Protein AF-A0A2E7CPI8-F1 (afdb_monomer_lite)

Foldseek 3Di:
DDDPVVVLVVLLVPQQFDDQPDADAPPPDADQCPGPPHSPPPPHSLVSCVPPPCSLSNLLSVLVVCVVVLSLVSSLVSLVVVLVVDDDLSNLLSQLSNLQSVLSSCVVVVVLVSSVVSNVSSVVSPVVDDDPPDPVVVVVVVVVVSVVSVVVVVVVVVVVVD

pLDDT: mean 80.01, std 16.61, range [34.94, 97.88]

Secondary structure (DSSP, 8-state):
---HHHHHHHHHTS--SPPPSS---TTTS--TTTSTT-TTSSS-GGGTTTT-TTHHHHHHHHHHHHHHTT-HHHHHHHHHHHHHH--HHHHHHHHHHHHHHHHHHHHHTT-HHHHHHHHHHHHHHHTT---TT--HHHHHHHHHHHHHHHHHHHHHHHTT--

Structure (mmCIF, N/CA/C/O backbone):
data_AF-A0A2E7CPI8-F1
#
_entry.id   AF-A0A2E7CPI8-F1
#
loop_
_atom_site.group_PDB
_atom_site.id
_atom_site.type_symbol
_atom_site.label_atom_id
_atom_site.label_alt_id
_atom_site.label_comp_id
_atom_site.label_asym_id
_atom_site.label_entity_id
_atom_site.label_seq_id
_atom_site.pdbx_PDB_ins_code
_atom_site.Cartn_x
_atom_site.Cartn_y
_atom_s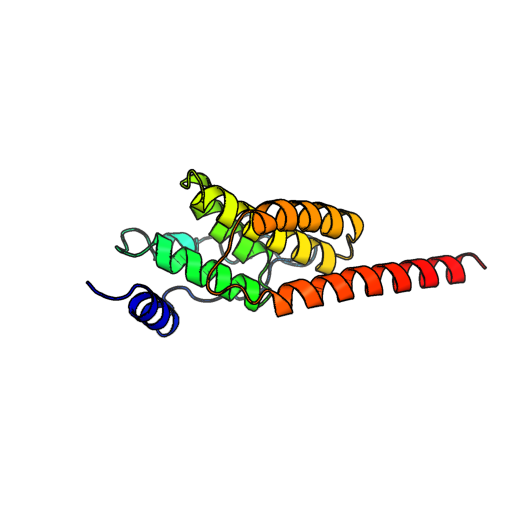ite.Cartn_z
_atom_site.occupancy
_atom_site.B_iso_or_equiv
_atom_site.auth_seq_id
_atom_site.auth_comp_id
_atom_site.auth_asym_id
_atom_site.auth_atom_id
_atom_site.pdbx_PDB_model_num
ATOM 1 N N . MET A 1 1 ? -27.173 -4.540 18.610 1.00 34.94 1 MET A N 1
ATOM 2 C CA . MET A 1 1 ? -25.753 -4.490 18.209 1.00 34.94 1 MET A CA 1
ATOM 3 C C . MET A 1 1 ? -25.670 -5.165 16.851 1.00 34.94 1 MET A C 1
ATOM 5 O O . MET A 1 1 ? -26.160 -6.276 16.743 1.00 34.94 1 MET A O 1
ATOM 9 N N . LEU A 1 2 ? -25.227 -4.465 15.804 1.00 35.59 2 LEU A N 1
ATOM 10 C CA . LEU A 1 2 ? -25.059 -5.048 14.467 1.00 35.59 2 LEU A CA 1
ATOM 11 C C . LEU A 1 2 ? -23.626 -5.566 14.363 1.00 35.59 2 LEU A C 1
ATOM 13 O O . LEU A 1 2 ? -22.687 -4.782 14.502 1.00 35.59 2 LEU A O 1
ATOM 17 N N . ASP A 1 3 ? -23.476 -6.867 14.145 1.00 42.16 3 ASP A N 1
ATOM 18 C CA . ASP A 1 3 ? -22.182 -7.541 14.090 1.00 42.16 3 ASP A CA 1
ATOM 19 C C . ASP A 1 3 ? -21.289 -6.929 12.995 1.00 42.16 3 ASP A C 1
ATOM 21 O O . ASP A 1 3 ? -21.696 -6.751 11.840 1.00 42.16 3 ASP A O 1
ATOM 25 N N . SER A 1 4 ? -20.056 -6.579 13.366 1.00 53.97 4 SER A N 1
ATOM 26 C CA . SER A 1 4 ? -19.072 -5.894 12.512 1.00 53.97 4 SER A CA 1
ATOM 27 C C . SER A 1 4 ? -18.745 -6.663 11.224 1.00 53.97 4 SER A C 1
ATOM 29 O O . SER A 1 4 ? -18.474 -6.047 10.189 1.00 53.97 4 SER A O 1
ATOM 31 N N . HIS A 1 5 ? -18.841 -7.995 11.261 1.00 51.94 5 HIS A N 1
ATOM 32 C CA . HIS A 1 5 ? -18.625 -8.882 10.117 1.00 51.94 5 HIS A CA 1
ATOM 33 C C . HIS A 1 5 ? -19.676 -8.684 9.010 1.00 51.94 5 HIS A C 1
ATOM 35 O O . HIS A 1 5 ? -19.317 -8.508 7.846 1.00 51.94 5 HIS A O 1
ATOM 41 N N . THR A 1 6 ? -20.959 -8.566 9.365 1.00 57.88 6 THR A N 1
ATOM 42 C CA . THR A 1 6 ? -22.064 -8.386 8.404 1.00 57.88 6 THR A CA 1
ATOM 43 C C . THR A 1 6 ? -21.979 -7.048 7.662 1.00 57.88 6 THR A C 1
ATOM 45 O O . THR A 1 6 ? -22.319 -6.953 6.480 1.00 57.88 6 THR A O 1
ATOM 48 N N . SER A 1 7 ? -21.487 -5.998 8.330 1.00 62.06 7 SER A N 1
ATOM 49 C CA . SER A 1 7 ? -21.317 -4.674 7.714 1.00 62.06 7 SER A CA 1
ATOM 50 C C . SER A 1 7 ? -20.128 -4.605 6.751 1.00 62.06 7 SER A C 1
ATOM 52 O O . SER A 1 7 ? -20.244 -3.983 5.696 1.00 62.06 7 SER A O 1
ATOM 54 N N . ILE A 1 8 ? -18.998 -5.249 7.069 1.00 62.03 8 ILE A N 1
ATOM 55 C CA . ILE A 1 8 ? -17.813 -5.262 6.194 1.00 62.03 8 ILE A CA 1
ATOM 56 C C . ILE A 1 8 ? -18.090 -6.026 4.894 1.00 62.03 8 ILE A C 1
ATOM 58 O O . ILE A 1 8 ? -17.806 -5.511 3.810 1.00 62.03 8 ILE A O 1
ATOM 62 N N . ASP A 1 9 ? -18.704 -7.207 4.977 1.00 67.31 9 ASP A N 1
ATOM 63 C CA . ASP A 1 9 ? -19.021 -8.009 3.790 1.00 67.31 9 ASP A CA 1
ATOM 64 C C . ASP A 1 9 ? -20.024 -7.316 2.865 1.00 67.31 9 ASP A C 1
ATOM 66 O O . ASP A 1 9 ? -19.922 -7.405 1.637 1.00 67.31 9 ASP A O 1
ATOM 70 N N . LYS A 1 10 ? -20.973 -6.570 3.442 1.00 68.12 10 LYS A N 1
ATOM 71 C CA . LYS A 1 10 ? -21.920 -5.758 2.675 1.00 68.12 10 LYS A CA 1
ATOM 72 C C . LYS A 1 10 ? -21.225 -4.620 1.925 1.00 68.12 10 LYS A C 1
ATOM 74 O O . LYS A 1 10 ? -21.592 -4.341 0.786 1.0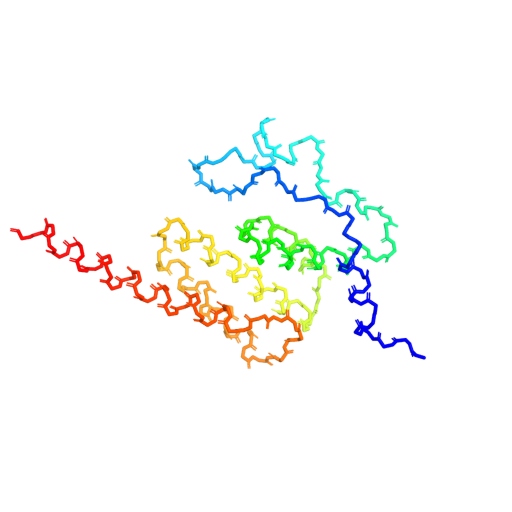0 68.12 10 LYS A O 1
ATOM 79 N N . LEU A 1 11 ? -20.225 -3.976 2.532 1.00 69.50 11 LEU A N 1
ATOM 80 C CA . LEU A 1 11 ? -1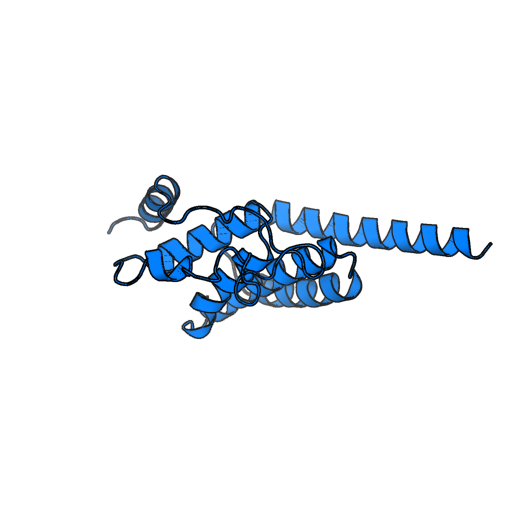9.445 -2.923 1.875 1.00 69.50 11 LEU A CA 1
ATOM 81 C C . LEU A 1 11 ? -18.578 -3.478 0.741 1.00 69.50 11 LEU A C 1
ATOM 83 O O . LEU A 1 11 ? -18.514 -2.851 -0.311 1.00 69.50 11 LEU A O 1
ATOM 87 N N . ARG A 1 12 ? -17.977 -4.659 0.925 1.00 70.19 12 ARG A N 1
ATOM 88 C CA . ARG A 1 12 ? -17.161 -5.330 -0.101 1.00 70.19 12 ARG A CA 1
ATOM 89 C C . ARG A 1 12 ? -17.964 -5.689 -1.355 1.00 70.19 12 ARG A C 1
ATOM 91 O O . ARG A 1 12 ? -17.495 -5.510 -2.468 1.00 70.19 12 ARG A O 1
ATOM 98 N N . LYS A 1 13 ? -19.207 -6.155 -1.193 1.00 73.38 13 LYS A N 1
ATOM 99 C CA . LYS A 1 13 ? -20.102 -6.489 -2.321 1.00 73.38 13 LYS A CA 1
ATOM 100 C C . LYS A 1 13 ? -20.608 -5.268 -3.103 1.00 73.38 13 LYS A C 1
ATOM 102 O O . LYS A 1 13 ? -21.239 -5.445 -4.139 1.00 73.38 13 LYS A O 1
ATOM 107 N N . ASN A 1 14 ? -20.365 -4.052 -2.614 1.00 72.69 14 ASN A N 1
ATOM 108 C CA . ASN A 1 14 ? -20.770 -2.809 -3.265 1.00 72.69 14 ASN A CA 1
ATOM 109 C C . ASN A 1 14 ? -19.585 -1.822 -3.311 1.00 72.69 14 ASN A C 1
ATOM 111 O O . ASN A 1 14 ? -19.533 -0.883 -2.494 1.00 72.69 14 ASN A O 1
ATOM 115 N N . PRO A 1 15 ? -18.609 -2.067 -4.210 1.00 72.00 15 PRO A N 1
ATOM 116 C CA . PRO A 1 15 ? -17.424 -1.233 -4.330 1.00 72.00 15 PRO A CA 1
ATOM 117 C C . PRO A 1 15 ? -17.803 0.144 -4.880 1.00 72.00 15 PRO A C 1
ATOM 119 O O . PRO A 1 15 ? -18.523 0.269 -5.866 1.00 72.00 15 PRO A O 1
ATOM 122 N N . VAL A 1 16 ? -17.308 1.192 -4.222 1.00 75.88 16 VAL A N 1
ATOM 123 C CA . VAL A 1 16 ? -17.576 2.593 -4.606 1.00 75.88 16 VAL A CA 1
ATOM 124 C C . VAL A 1 16 ? -16.418 3.193 -5.404 1.00 75.88 16 VAL A C 1
ATOM 126 O O . VAL A 1 16 ? -16.603 4.169 -6.124 1.00 75.88 16 VAL A O 1
ATOM 129 N N . LEU A 1 17 ? -15.221 2.617 -5.284 1.00 87.38 17 LEU A N 1
ATOM 130 C CA . LEU A 1 17 ? -14.024 3.100 -5.959 1.00 87.38 17 LEU A CA 1
ATOM 131 C C . LEU A 1 17 ? -13.683 2.193 -7.147 1.00 87.38 17 LEU A C 1
ATOM 133 O O . LEU A 1 17 ? -13.637 0.974 -6.971 1.00 87.38 17 LEU A O 1
ATOM 137 N N . PRO A 1 18 ? -13.452 2.756 -8.347 1.00 90.56 18 PRO A N 1
ATOM 138 C CA . PRO A 1 18 ? -12.984 1.980 -9.486 1.00 90.56 18 PRO A CA 1
ATOM 139 C C . PRO A 1 18 ? -11.510 1.615 -9.309 1.00 90.56 18 PRO A C 1
ATOM 141 O O . PRO A 1 18 ? -10.745 2.384 -8.729 1.00 90.56 18 PRO A O 1
ATOM 144 N N . PHE A 1 19 ? -11.095 0.485 -9.881 1.00 90.75 19 PHE A N 1
ATOM 145 C CA . PHE A 1 19 ? -9.674 0.178 -10.007 1.00 90.75 19 PHE A CA 1
ATOM 146 C C . PHE A 1 19 ? -8.975 1.172 -10.950 1.00 90.75 19 PHE A C 1
ATOM 148 O O . PHE A 1 19 ? -9.579 1.612 -11.936 1.00 90.75 19 PHE A O 1
ATOM 155 N N . PRO A 1 20 ? -7.694 1.497 -10.706 1.00 93.00 20 PRO A N 1
ATOM 156 C CA . PRO A 1 20 ? -6.889 2.251 -11.653 1.00 93.00 20 PRO A CA 1
ATOM 157 C C . PRO A 1 20 ? -6.753 1.489 -12.983 1.00 93.00 20 PRO A C 1
ATOM 159 O O . PRO A 1 20 ? -6.673 0.259 -12.982 1.00 93.00 20 PRO A O 1
ATOM 162 N N . PRO A 1 21 ? -6.646 2.190 -14.126 1.00 93.50 21 PRO A N 1
ATOM 163 C CA . PRO A 1 21 ? -6.532 1.560 -15.445 1.00 93.50 21 PRO A CA 1
ATOM 164 C C . PRO A 1 21 ? -5.213 0.799 -15.647 1.00 93.50 21 PRO A C 1
ATOM 166 O O . PRO A 1 21 ? -5.101 -0.016 -16.558 1.00 93.50 21 PRO A O 1
ATOM 169 N N . TYR A 1 22 ? -4.201 1.071 -14.822 1.00 94.38 22 TYR A N 1
ATOM 170 C CA . TYR A 1 22 ? -2.930 0.359 -14.811 1.00 94.38 22 TYR A CA 1
ATOM 171 C C . TYR A 1 22 ? -2.314 0.399 -13.411 1.00 94.38 22 TYR A C 1
ATOM 173 O O . TYR A 1 22 ? -2.570 1.322 -12.639 1.00 94.38 22 TYR A O 1
ATOM 181 N N . ARG A 1 23 ? -1.465 -0.589 -13.121 1.00 94.88 23 ARG A N 1
ATOM 182 C CA . ARG A 1 23 ? -0.624 -0.639 -11.919 1.00 94.88 23 ARG A CA 1
ATOM 183 C C . ARG A 1 23 ? 0.588 0.254 -12.107 1.00 94.88 23 ARG A C 1
ATOM 185 O O . ARG A 1 23 ? 1.277 0.124 -13.118 1.00 94.88 23 ARG A O 1
ATOM 192 N N . TYR A 1 24 ? 0.884 1.125 -11.155 1.00 97.31 24 TYR A N 1
ATOM 193 C CA . TYR A 1 24 ? 2.103 1.911 -11.210 1.00 97.31 24 TYR A CA 1
ATOM 194 C C . TYR A 1 24 ? 3.320 1.080 -10.804 1.00 97.31 24 TYR A C 1
ATOM 196 O O . TYR A 1 24 ? 3.445 0.620 -9.668 1.00 97.31 24 TYR A O 1
ATOM 204 N N . ILE A 1 25 ? 4.257 0.959 -11.742 1.00 96.06 25 ILE A N 1
ATOM 205 C CA . ILE A 1 25 ? 5.590 0.414 -11.502 1.00 96.06 25 ILE A CA 1
ATOM 206 C C . ILE A 1 25 ? 6.605 1.525 -11.812 1.00 96.06 25 ILE A C 1
ATOM 208 O O . ILE A 1 25 ? 6.645 2.017 -12.949 1.00 96.06 25 ILE A O 1
ATOM 212 N N . PRO A 1 26 ? 7.428 1.948 -10.833 1.00 95.38 26 PRO A N 1
ATOM 213 C CA . PRO A 1 26 ? 8.439 2.973 -11.056 1.00 95.38 26 PRO A CA 1
ATOM 214 C C . PRO A 1 26 ? 9.352 2.635 -12.240 1.00 95.38 26 PRO A C 1
ATOM 216 O O . PRO A 1 26 ? 9.882 1.530 -12.331 1.00 95.38 26 PRO A O 1
ATOM 219 N N . GLY A 1 27 ? 9.525 3.598 -13.147 1.00 94.56 27 GLY A N 1
ATOM 220 C CA . GLY A 1 27 ? 10.335 3.440 -14.359 1.00 94.56 27 GLY A CA 1
ATOM 221 C C . GLY A 1 27 ? 9.643 2.723 -15.525 1.00 94.56 27 GLY A C 1
ATOM 222 O O . GLY A 1 27 ? 10.198 2.719 -16.617 1.00 94.56 27 GLY A O 1
ATOM 223 N N . GLN A 1 28 ? 8.441 2.164 -15.337 1.00 93.94 28 GLN A N 1
ATOM 224 C CA . GLN A 1 28 ? 7.716 1.431 -16.390 1.00 93.94 28 GLN A CA 1
ATOM 225 C C . GLN A 1 28 ? 6.355 2.044 -16.739 1.00 93.94 28 GLN A C 1
ATOM 227 O O . GLN A 1 28 ? 5.863 1.866 -17.851 1.00 93.94 28 GLN A O 1
ATOM 232 N N . SER A 1 29 ? 5.728 2.769 -15.810 1.00 93.50 29 SER A N 1
ATOM 233 C CA . SER A 1 29 ? 4.391 3.341 -16.005 1.00 93.50 29 SER A CA 1
ATOM 234 C C . SER A 1 29 ? 4.374 4.846 -15.721 1.00 93.50 29 SER A C 1
ATOM 236 O O . SER A 1 29 ? 5.175 5.324 -14.911 1.00 93.50 29 SER A O 1
ATOM 238 N N . PRO A 1 30 ? 3.457 5.622 -16.332 1.00 96.19 30 PRO A N 1
ATOM 239 C CA . PRO A 1 30 ? 3.307 7.035 -16.009 1.00 96.19 30 PRO A CA 1
ATOM 240 C C . PRO A 1 30 ? 2.994 7.224 -14.524 1.00 96.19 30 PRO A C 1
ATOM 242 O O . PRO A 1 30 ? 2.088 6.584 -13.984 1.00 96.19 30 PRO A O 1
ATOM 245 N N . HIS A 1 31 ? 3.729 8.122 -13.868 1.00 96.94 31 HIS A N 1
ATOM 246 C CA . HIS A 1 31 ? 3.529 8.385 -12.447 1.00 96.94 31 HIS A CA 1
ATOM 247 C C . HIS A 1 31 ? 2.092 8.877 -12.182 1.00 96.94 31 HIS A C 1
ATOM 249 O O . HIS A 1 31 ? 1.694 9.874 -12.788 1.00 96.94 31 HIS A O 1
ATOM 255 N N . PRO A 1 32 ? 1.341 8.278 -11.236 1.00 94.88 32 PRO A N 1
ATOM 256 C CA . PRO A 1 32 ? -0.088 8.549 -11.055 1.00 94.88 32 PRO A CA 1
ATOM 257 C C . PRO A 1 32 ? -0.449 10.011 -10.797 1.00 94.88 32 PRO A C 1
ATOM 259 O O . PRO A 1 32 ? -1.425 10.483 -11.364 1.00 94.88 32 PRO A O 1
ATOM 262 N N . PHE A 1 33 ? 0.347 10.737 -10.002 1.00 93.06 33 PHE A N 1
ATOM 263 C CA . PHE A 1 33 ? 0.145 12.176 -9.763 1.00 93.06 33 PHE A CA 1
ATOM 264 C C . PHE A 1 33 ? 0.990 13.096 -10.656 1.00 93.06 33 PHE A C 1
ATOM 266 O O . PHE A 1 33 ? 0.520 14.137 -11.107 1.00 93.06 33 PHE A O 1
ATOM 273 N N . ARG A 1 34 ? 2.264 12.745 -10.876 1.00 92.25 34 ARG A N 1
ATOM 274 C CA . ARG A 1 34 ? 3.264 13.662 -11.453 1.00 92.25 34 ARG A CA 1
ATOM 275 C C . ARG A 1 34 ? 3.307 13.651 -12.979 1.00 92.25 34 ARG A C 1
ATOM 277 O O . ARG A 1 34 ? 3.905 14.541 -13.569 1.00 92.25 34 ARG A O 1
ATOM 284 N N . SER A 1 35 ? 2.720 12.642 -13.618 1.00 94.44 35 SER A N 1
ATOM 285 C CA . SER A 1 35 ? 2.647 12.577 -15.075 1.00 94.44 35 SER A CA 1
ATOM 286 C C . SER A 1 35 ? 1.303 13.113 -15.562 1.00 94.44 35 SER A C 1
ATOM 288 O O . SER A 1 35 ? 0.286 12.699 -15.013 1.00 94.44 35 SER A O 1
ATOM 290 N N . PRO A 1 36 ? 1.258 13.900 -16.653 1.00 94.25 36 PRO A N 1
ATOM 291 C CA . PRO A 1 36 ? 0.004 14.256 -17.319 1.00 94.25 36 PRO A CA 1
ATOM 292 C C . PRO A 1 36 ? -0.834 13.053 -17.778 1.00 94.25 36 PRO A C 1
ATOM 294 O O . PRO A 1 36 ? -2.046 13.158 -17.919 1.00 94.25 36 PRO A O 1
ATOM 297 N N . LYS A 1 37 ? -0.194 11.894 -17.993 1.00 93.56 37 LYS A N 1
ATOM 298 C CA . LYS A 1 37 ? -0.852 10.617 -18.328 1.00 93.56 37 LYS A CA 1
ATOM 299 C C . LYS A 1 37 ? -1.190 9.774 -17.087 1.00 93.56 37 LYS A C 1
ATOM 301 O O . LYS A 1 37 ? -1.563 8.612 -17.217 1.00 93.56 37 LYS A O 1
ATOM 306 N N . GLY A 1 38 ? -0.989 10.330 -15.893 1.00 94.81 38 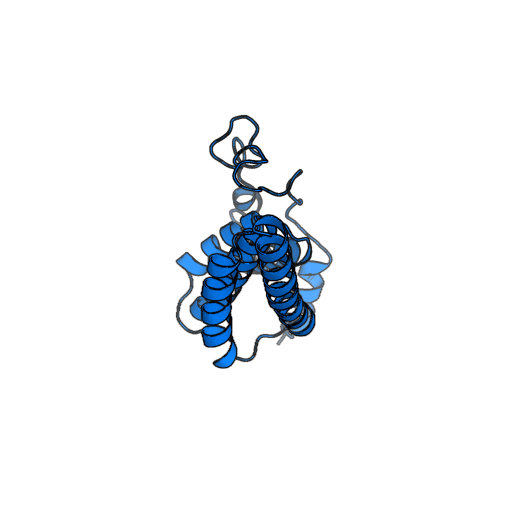GLY A N 1
ATOM 307 C CA . GLY A 1 38 ? -1.187 9.672 -14.610 1.00 94.81 38 GLY A CA 1
ATOM 308 C C . GLY A 1 38 ? -2.663 9.465 -14.282 1.00 94.81 38 GLY A C 1
ATOM 309 O O . GLY A 1 38 ? -3.463 10.391 -14.402 1.00 94.81 38 GLY A O 1
ATOM 310 N N . HIS A 1 39 ? -3.027 8.277 -13.795 1.00 92.56 39 HIS A N 1
ATOM 311 C CA . HIS A 1 39 ? -4.420 7.948 -13.463 1.00 92.56 39 HIS A CA 1
ATOM 312 C C . HIS A 1 39 ? -5.003 8.698 -12.243 1.00 92.56 39 HIS A C 1
ATOM 314 O O . HIS A 1 39 ? -6.172 8.514 -11.928 1.00 92.56 39 HIS A O 1
ATOM 320 N N . ASN A 1 40 ? -4.217 9.536 -11.557 1.00 90.44 40 ASN A N 1
ATOM 321 C CA . ASN A 1 40 ? -4.672 10.453 -10.504 1.00 90.44 40 ASN A CA 1
ATOM 322 C C . ASN A 1 40 ? -4.193 11.901 -10.756 1.00 90.44 40 ASN A C 1
ATOM 324 O O . ASN A 1 40 ? -4.128 12.702 -9.824 1.00 90.44 40 ASN A O 1
ATOM 328 N N . HIS A 1 41 ? -3.811 12.246 -11.991 1.00 86.31 41 HIS A N 1
ATOM 329 C CA . HIS A 1 41 ? -3.249 13.563 -12.297 1.00 86.31 41 HIS A CA 1
ATOM 330 C C . HIS A 1 41 ? -4.293 14.682 -12.189 1.00 86.31 41 HIS A C 1
ATOM 332 O O . HIS A 1 41 ? -4.009 15.742 -11.641 1.00 86.31 41 HIS A O 1
ATOM 338 N N . THR A 1 42 ? -5.503 14.432 -12.695 1.00 80.81 42 THR A N 1
ATOM 339 C CA . THR A 1 42 ? -6.589 15.424 -12.779 1.00 80.81 42 THR A CA 1
ATOM 340 C C . THR A 1 42 ? -7.693 15.217 -11.749 1.00 80.81 42 THR A C 1
ATOM 342 O O . THR A 1 42 ? -8.348 16.176 -11.357 1.00 80.81 42 THR A O 1
ATOM 345 N N . LYS A 1 43 ? -7.914 13.976 -11.311 1.00 80.50 43 LYS A N 1
ATOM 346 C CA . LYS A 1 43 ? -8.920 13.613 -10.311 1.00 80.50 43 LYS A CA 1
ATOM 347 C C . LYS A 1 43 ? -8.345 12.535 -9.414 1.00 80.50 43 LYS A C 1
ATOM 349 O O . LYS A 1 43 ? -7.944 11.486 -9.919 1.00 80.50 43 LYS A O 1
ATOM 354 N N . LYS A 1 44 ? -8.305 12.766 -8.102 1.00 84.88 44 LYS A N 1
ATOM 355 C CA . LYS A 1 44 ? -7.773 11.757 -7.184 1.00 84.88 44 LYS A CA 1
ATOM 356 C C . LYS A 1 44 ? -8.872 10.777 -6.820 1.00 84.88 44 LYS A C 1
ATOM 358 O O . LYS A 1 44 ? -9.965 11.153 -6.412 1.00 84.88 44 LYS A O 1
ATOM 363 N N . THR A 1 45 ? -8.550 9.494 -6.871 1.00 84.06 45 THR A N 1
ATOM 364 C CA . THR A 1 45 ? -9.465 8.416 -6.466 1.00 84.06 45 THR A CA 1
ATOM 365 C C . THR A 1 45 ? -9.996 8.621 -5.038 1.00 84.06 45 THR A C 1
ATOM 367 O O . THR A 1 45 ? -11.164 8.366 -4.761 1.00 84.06 45 THR A O 1
ATOM 370 N N . LEU A 1 46 ? -9.170 9.167 -4.138 1.00 83.88 46 LEU A N 1
ATOM 371 C CA . LEU A 1 46 ? -9.540 9.442 -2.744 1.00 83.88 46 LEU A CA 1
ATOM 372 C C . LEU A 1 46 ? -10.578 10.571 -2.572 1.00 83.88 46 LEU A C 1
ATOM 374 O O . LEU A 1 46 ? -11.215 10.635 -1.515 1.00 83.88 46 LEU A O 1
ATOM 378 N N . GLU A 1 47 ? -10.745 11.440 -3.576 1.00 87.56 47 GLU A N 1
ATOM 379 C CA . GLU A 1 47 ? -11.727 12.538 -3.577 1.00 87.56 47 GLU A CA 1
ATOM 380 C C . GLU A 1 47 ? -13.153 12.008 -3.821 1.00 87.56 47 GLU A C 1
ATOM 382 O O . GLU A 1 47 ? -14.122 12.589 -3.348 1.00 87.56 47 GLU A O 1
ATOM 387 N N . ILE A 1 48 ? -13.307 10.841 -4.468 1.00 86.81 48 ILE A N 1
ATOM 388 C CA . ILE A 1 48 ? -14.621 10.225 -4.761 1.00 86.81 48 ILE A CA 1
ATOM 389 C C . ILE A 1 48 ? -15.423 9.934 -3.481 1.00 86.81 48 ILE A C 1
ATOM 391 O O . ILE A 1 48 ? -16.651 9.944 -3.499 1.00 86.81 48 ILE A O 1
ATOM 395 N N . LEU A 1 49 ? -14.737 9.670 -2.366 1.00 87.56 49 LEU A N 1
ATOM 396 C CA . LEU A 1 49 ? -15.366 9.377 -1.077 1.00 87.56 49 LEU A CA 1
ATOM 397 C C . LEU A 1 49 ? -15.406 10.579 -0.126 1.00 87.56 49 LEU A C 1
ATOM 399 O O . LEU A 1 49 ? -15.695 10.395 1.058 1.00 87.56 49 LEU A O 1
ATOM 403 N N . GLU A 1 50 ? -15.078 11.793 -0.569 1.00 88.25 50 GLU A N 1
ATOM 404 C CA . GLU A 1 50 ? -15.206 12.981 0.282 1.00 88.25 50 GLU A CA 1
ATOM 405 C C . GLU A 1 50 ? -16.639 13.150 0.804 1.00 88.25 50 GLU A C 1
ATOM 407 O O . GLU A 1 50 ? -17.616 12.930 0.096 1.00 88.25 50 GLU A O 1
ATOM 412 N N . GLY A 1 51 ? -16.764 13.450 2.101 1.00 87.00 51 GLY A N 1
ATOM 413 C CA . GLY A 1 51 ? -18.058 13.541 2.789 1.00 87.00 51 GLY A CA 1
ATOM 414 C C . GLY A 1 51 ? -18.790 12.208 3.020 1.00 87.00 51 GLY A C 1
ATOM 415 O O . GLY A 1 51 ? -19.813 12.199 3.701 1.00 87.00 51 GLY A O 1
ATOM 416 N N . HIS A 1 52 ? -18.289 11.071 2.520 1.00 88.44 52 HIS A N 1
ATOM 417 C CA . HIS A 1 52 ? -18.972 9.785 2.678 1.00 88.44 52 HIS A CA 1
ATOM 418 C C . HIS A 1 52 ? -18.908 9.280 4.144 1.00 88.44 52 HIS A C 1
ATOM 420 O O . HIS A 1 52 ? -17.809 9.120 4.682 1.00 88.44 52 HIS A O 1
ATOM 426 N N . PRO A 1 53 ? -20.034 8.911 4.795 1.00 86.88 53 PRO A N 1
ATOM 427 C CA . PRO A 1 53 ? -20.059 8.529 6.217 1.00 86.88 53 PRO A CA 1
ATOM 428 C C . PRO A 1 53 ? -19.155 7.342 6.598 1.00 86.88 53 PRO A C 1
ATOM 430 O O . PRO A 1 53 ? -18.587 7.312 7.683 1.00 86.88 53 PRO A O 1
ATOM 433 N N . GLN A 1 54 ? -18.977 6.366 5.699 1.00 89.25 54 GLN A N 1
ATOM 434 C CA . GLN A 1 54 ? -18.064 5.220 5.880 1.00 89.25 54 GLN A CA 1
ATOM 435 C C . GLN A 1 54 ? -16.747 5.342 5.088 1.00 89.25 54 GLN A C 1
ATOM 437 O O . GLN A 1 54 ? -16.178 4.328 4.679 1.00 89.25 54 GLN A O 1
ATOM 442 N N . ARG A 1 55 ? -16.270 6.567 4.825 1.00 90.50 55 ARG A N 1
ATOM 443 C CA . ARG A 1 55 ? -15.083 6.832 3.990 1.00 90.50 55 ARG A CA 1
ATOM 444 C C . ARG A 1 55 ? -13.873 5.981 4.381 1.00 90.50 55 ARG A C 1
ATOM 446 O O . ARG A 1 55 ? -13.339 5.275 3.534 1.00 90.50 55 ARG A O 1
ATOM 453 N N . ASP A 1 56 ? -13.481 5.990 5.651 1.00 91.38 56 ASP A N 1
ATOM 454 C CA . ASP A 1 56 ? -12.276 5.282 6.103 1.00 91.38 56 ASP A CA 1
ATOM 455 C C . ASP A 1 56 ? -12.400 3.756 5.990 1.00 91.38 56 ASP A C 1
ATOM 457 O O . ASP A 1 56 ? -11.445 3.085 5.605 1.00 91.38 56 ASP A O 1
ATOM 461 N N . GLN A 1 57 ? -13.580 3.198 6.280 1.00 90.06 57 GLN A N 1
ATOM 462 C CA . GLN A 1 57 ? -13.829 1.760 6.149 1.00 90.06 57 GLN A CA 1
ATOM 463 C C . GLN A 1 57 ? -13.801 1.324 4.680 1.00 90.06 57 GLN A C 1
ATOM 465 O O . GLN A 1 57 ? -13.231 0.285 4.355 1.00 90.06 57 GLN A O 1
ATOM 470 N N . ARG A 1 58 ? -14.366 2.139 3.779 1.00 91.31 58 ARG A N 1
ATOM 471 C CA . ARG A 1 58 ? -14.313 1.893 2.333 1.00 91.31 58 ARG A CA 1
ATOM 472 C C . ARG A 1 58 ? -12.896 2.013 1.779 1.00 91.31 58 ARG A C 1
ATOM 474 O O . ARG A 1 58 ? -12.507 1.172 0.982 1.00 91.31 58 ARG A O 1
ATOM 481 N N . LEU A 1 59 ? -12.119 3.001 2.224 1.00 92.94 59 LEU A N 1
ATOM 482 C CA . LEU A 1 59 ? -10.713 3.141 1.838 1.00 92.94 59 LEU A CA 1
ATOM 483 C C . LEU A 1 59 ? -9.863 1.968 2.327 1.00 92.94 59 LEU A C 1
ATOM 485 O O . LEU A 1 59 ? -9.002 1.501 1.591 1.00 92.94 59 LEU A O 1
ATOM 489 N N . PHE A 1 60 ? -10.121 1.465 3.536 1.00 91.69 60 PHE A N 1
ATOM 490 C CA . PHE A 1 60 ? -9.415 0.293 4.045 1.00 91.69 60 PHE A CA 1
ATOM 491 C C . PHE A 1 60 ? -9.695 -0.938 3.176 1.00 91.69 60 PHE A C 1
ATOM 493 O O . PHE A 1 60 ? -8.758 -1.593 2.731 1.00 91.69 60 PHE A O 1
ATOM 500 N N . LEU A 1 61 ? -10.971 -1.213 2.879 1.00 88.62 61 LEU A N 1
ATOM 501 C CA . LEU A 1 61 ? -11.355 -2.328 2.007 1.00 88.62 61 LEU A CA 1
ATOM 502 C C . LEU A 1 61 ? -10.772 -2.179 0.602 1.00 88.62 61 LEU A C 1
ATOM 504 O O . LEU A 1 61 ? -10.200 -3.131 0.086 1.00 88.62 61 LEU A O 1
ATOM 508 N N . TYR A 1 62 ? -10.834 -0.977 0.034 1.00 92.12 62 TYR A N 1
ATOM 509 C CA . TYR A 1 62 ? -10.256 -0.690 -1.273 1.00 92.12 62 TYR A CA 1
ATOM 510 C C . TYR A 1 62 ? -8.734 -0.902 -1.295 1.00 92.12 62 TYR A C 1
ATOM 512 O O . TYR A 1 62 ? -8.215 -1.534 -2.208 1.00 92.12 62 TYR A O 1
ATOM 520 N N . GLY A 1 63 ? -8.010 -0.463 -0.260 1.00 92.38 63 GLY A N 1
ATOM 521 C CA . GLY A 1 63 ? -6.574 -0.726 -0.124 1.00 92.38 63 GLY A CA 1
ATOM 522 C C . GLY A 1 63 ? -6.247 -2.222 -0.062 1.00 92.38 63 GLY A C 1
ATOM 523 O O . GLY A 1 63 ? -5.287 -2.666 -0.688 1.00 92.38 63 GLY A O 1
ATOM 524 N N . MET A 1 64 ? -7.069 -3.014 0.632 1.00 87.62 64 MET A N 1
ATOM 525 C CA . MET A 1 64 ? -6.927 -4.475 0.679 1.00 87.62 64 MET A CA 1
ATOM 526 C C . MET A 1 64 ? -7.243 -5.141 -0.669 1.00 87.62 64 MET A C 1
ATOM 528 O O . MET A 1 64 ? -6.534 -6.056 -1.082 1.00 87.62 64 MET A O 1
ATOM 532 N N . GLU A 1 65 ? -8.270 -4.677 -1.383 1.00 87.38 65 GLU A N 1
ATOM 533 C CA . GLU A 1 65 ? -8.610 -5.158 -2.728 1.00 87.38 65 GLU A CA 1
ATOM 534 C C . GLU A 1 65 ? -7.499 -4.849 -3.739 1.00 87.38 65 GLU A C 1
ATOM 536 O O . GLU A 1 65 ? -7.104 -5.729 -4.503 1.00 87.38 65 GLU A O 1
ATOM 541 N N . LEU A 1 66 ? -6.935 -3.637 -3.696 1.00 91.44 66 LEU A N 1
ATOM 542 C CA . LEU A 1 66 ? -5.772 -3.249 -4.498 1.00 91.44 66 LEU A CA 1
ATOM 543 C C . LEU A 1 66 ? -4.563 -4.139 -4.203 1.00 91.44 66 LEU A C 1
ATOM 545 O O . LEU A 1 66 ? -3.904 -4.608 -5.132 1.00 91.44 66 LEU A O 1
ATOM 549 N N . LEU A 1 67 ? -4.291 -4.401 -2.922 1.00 86.62 67 LEU A N 1
ATOM 550 C CA . LEU A 1 67 ? -3.181 -5.246 -2.489 1.00 86.62 67 LEU A CA 1
ATOM 551 C C . LEU A 1 67 ? -3.312 -6.666 -3.053 1.00 86.62 67 LEU A C 1
ATOM 553 O O . LEU A 1 67 ? -2.377 -7.157 -3.684 1.00 86.62 67 LEU A O 1
ATOM 557 N N . ASN A 1 68 ? -4.492 -7.275 -2.911 1.00 81.94 68 ASN A N 1
ATOM 558 C CA . ASN A 1 68 ? -4.795 -8.612 -3.432 1.00 81.94 68 ASN A CA 1
ATOM 559 C C . ASN A 1 68 ? -4.768 -8.676 -4.969 1.00 81.94 68 ASN A C 1
ATOM 561 O O . ASN A 1 68 ? -4.445 -9.709 -5.546 1.00 81.94 68 ASN A O 1
ATOM 565 N N . ALA A 1 69 ? -5.092 -7.574 -5.648 1.00 85.25 69 ALA A N 1
ATOM 566 C CA . ALA A 1 69 ? -5.024 -7.460 -7.105 1.00 85.25 69 ALA A CA 1
ATOM 567 C C . ALA A 1 69 ? -3.629 -7.058 -7.628 1.00 85.25 69 ALA A C 1
ATOM 569 O O . ALA A 1 69 ? -3.457 -6.816 -8.826 1.00 85.25 69 ALA A O 1
ATOM 570 N N . HIS A 1 70 ? -2.624 -6.988 -6.751 1.00 89.31 70 HIS A N 1
ATOM 571 C CA . HIS A 1 70 ? -1.242 -6.616 -7.058 1.00 89.31 70 HIS A CA 1
ATOM 572 C C . HIS A 1 70 ? -1.023 -5.153 -7.492 1.00 89.31 70 HIS A C 1
ATOM 574 O O . HIS A 1 70 ? -0.005 -4.833 -8.111 1.00 89.31 70 HIS A O 1
ATOM 580 N N . PHE A 1 71 ? -1.946 -4.245 -7.163 1.00 94.06 71 PHE A N 1
ATOM 581 C CA . PHE A 1 71 ? -1.789 -2.787 -7.285 1.00 94.06 71 PHE A CA 1
ATOM 582 C C . PHE A 1 71 ? -1.045 -2.249 -6.058 1.00 94.06 71 PHE A C 1
ATOM 584 O O . PHE A 1 71 ? -1.583 -1.513 -5.232 1.00 94.06 71 PHE A O 1
ATOM 591 N N . PHE A 1 72 ? 0.193 -2.712 -5.879 1.00 94.62 72 PHE A N 1
ATOM 592 C CA . PHE A 1 72 ? 0.932 -2.545 -4.628 1.00 94.62 72 PHE A CA 1
ATOM 593 C C . PHE A 1 72 ? 1.207 -1.086 -4.270 1.00 94.62 72 PHE A C 1
ATOM 595 O O . PHE A 1 72 ? 1.131 -0.713 -3.100 1.00 94.62 72 PHE A O 1
ATOM 602 N N . TRP A 1 73 ? 1.521 -0.253 -5.261 1.00 97.44 73 TRP A N 1
ATOM 603 C CA . TRP A 1 73 ? 1.761 1.161 -5.009 1.00 97.44 73 TRP A CA 1
ATOM 604 C C . TRP A 1 73 ? 0.461 1.889 -4.646 1.00 97.44 73 TRP A C 1
ATOM 606 O O . TRP A 1 73 ? 0.422 2.653 -3.689 1.00 97.44 73 TRP A O 1
ATOM 616 N N . GLU A 1 74 ? -0.636 1.611 -5.342 1.00 97.38 74 GLU A N 1
ATOM 617 C CA . GLU A 1 74 ? -1.924 2.246 -5.066 1.00 97.38 74 GLU A CA 1
ATOM 618 C C . GLU A 1 74 ? -2.495 1.792 -3.718 1.00 97.38 74 GLU A C 1
ATOM 620 O O . GLU A 1 74 ? -3.085 2.594 -2.988 1.00 97.38 74 GLU A O 1
ATOM 625 N N . ALA A 1 75 ? -2.278 0.524 -3.356 1.00 95.69 75 ALA A N 1
ATOM 626 C CA . ALA A 1 75 ? -2.589 0.002 -2.033 1.00 95.69 75 ALA A CA 1
ATOM 627 C C . ALA A 1 75 ? -1.787 0.738 -0.951 1.00 95.69 75 ALA A C 1
ATOM 629 O O . ALA A 1 75 ? -2.370 1.165 0.045 1.00 95.69 75 ALA A O 1
ATOM 630 N N . HIS A 1 76 ? -0.478 0.934 -1.162 1.00 96.88 76 HIS A N 1
ATOM 631 C CA . HIS A 1 76 ? 0.379 1.711 -0.263 1.00 96.88 76 HIS A CA 1
ATOM 632 C C . HIS A 1 76 ? -0.204 3.104 -0.024 1.00 96.88 76 HIS A C 1
ATOM 634 O O . HIS A 1 76 ? -0.485 3.444 1.120 1.00 96.88 76 HIS A O 1
ATOM 640 N N . GLU A 1 77 ? -0.428 3.888 -1.080 1.00 96.81 77 GLU A N 1
ATOM 641 C CA . GLU A 1 77 ? -0.907 5.274 -0.969 1.00 96.81 77 GLU A CA 1
ATOM 642 C C . GLU A 1 77 ? -2.276 5.351 -0.276 1.00 96.81 77 GLU A C 1
ATOM 644 O O . GLU A 1 77 ? -2.514 6.193 0.594 1.00 96.81 77 GLU A O 1
ATOM 649 N N . THR A 1 78 ? -3.184 4.432 -0.623 1.00 95.94 78 THR A N 1
ATOM 650 C CA . THR A 1 78 ? -4.526 4.368 -0.030 1.00 95.94 78 THR A CA 1
ATOM 651 C C . THR A 1 78 ? -4.457 4.087 1.472 1.00 95.94 78 THR A C 1
ATOM 653 O O . THR A 1 78 ? -5.161 4.720 2.263 1.00 95.94 78 THR A O 1
ATOM 656 N N . LEU A 1 79 ? -3.608 3.144 1.886 1.00 95.81 79 LEU A N 1
ATOM 657 C CA . LEU A 1 79 ? -3.452 2.770 3.289 1.00 95.81 79 LEU A CA 1
ATOM 658 C C . LEU A 1 79 ? -2.641 3.807 4.077 1.00 95.81 79 LEU A C 1
ATOM 660 O O . LEU A 1 79 ? -2.951 4.048 5.246 1.00 95.81 79 LEU A O 1
ATOM 664 N N . GLU A 1 80 ? -1.658 4.463 3.455 1.00 97.62 80 GLU A N 1
ATOM 665 C CA . GLU A 1 80 ? -0.883 5.547 4.068 1.00 97.62 80 GLU A CA 1
ATOM 666 C C . GLU A 1 80 ? -1.779 6.733 4.430 1.00 97.62 80 GLU A C 1
ATOM 668 O O . GLU A 1 80 ? -1.694 7.264 5.541 1.00 97.62 80 GLU A O 1
ATOM 673 N N . PHE A 1 81 ? -2.734 7.071 3.559 1.00 95.44 81 PHE A N 1
ATOM 674 C CA . PHE A 1 81 ? -3.731 8.095 3.853 1.00 95.44 81 PHE A CA 1
ATOM 675 C C . PHE A 1 81 ? -4.489 7.820 5.170 1.00 95.44 81 PHE A C 1
ATOM 677 O O . PHE A 1 81 ? -4.754 8.740 5.949 1.00 95.44 81 PHE A O 1
ATOM 684 N N . LEU A 1 82 ? -4.839 6.556 5.440 1.00 95.69 82 LEU A N 1
ATOM 685 C CA . LEU A 1 82 ? -5.480 6.151 6.696 1.00 95.69 82 LEU A CA 1
ATOM 686 C C . LEU A 1 82 ? -4.490 6.137 7.864 1.00 95.69 82 LEU A C 1
ATOM 688 O O . LEU A 1 82 ? -4.843 6.512 8.983 1.00 95.69 82 LEU A O 1
ATOM 692 N N . TRP A 1 83 ? -3.253 5.708 7.612 1.00 97.88 83 TRP A N 1
ATOM 693 C CA . TRP A 1 83 ? -2.196 5.592 8.614 1.00 97.88 83 TRP A CA 1
ATOM 694 C C . TRP A 1 83 ? -1.814 6.941 9.227 1.00 97.88 83 TRP A C 1
ATOM 696 O O . TRP A 1 83 ? -1.644 7.029 10.446 1.00 97.88 83 TRP A O 1
ATOM 706 N N . LEU A 1 84 ? -1.754 8.002 8.414 1.00 97.38 84 LEU A N 1
ATOM 707 C CA . LEU A 1 84 ? -1.444 9.363 8.869 1.00 97.38 84 LEU A CA 1
ATOM 708 C C . LEU A 1 84 ? -2.396 9.841 9.975 1.00 97.38 84 LEU A C 1
ATOM 710 O O . LEU A 1 84 ? -1.977 10.550 10.887 1.00 97.38 84 LEU A O 1
ATOM 714 N N . LYS A 1 85 ? -3.658 9.403 9.928 1.00 95.75 85 LYS A N 1
ATOM 715 C CA . LYS A 1 85 ? -4.716 9.762 10.887 1.00 95.75 85 LYS A CA 1
ATOM 716 C C . LYS A 1 85 ? -4.872 8.755 12.026 1.00 95.75 85 LYS A C 1
ATOM 718 O O . LYS A 1 85 ? -5.595 9.016 12.984 1.00 95.75 85 LYS A O 1
ATOM 723 N N . ALA A 1 86 ? -4.251 7.586 11.913 1.00 94.62 86 ALA A N 1
ATOM 724 C CA . ALA A 1 86 ? -4.388 6.518 12.887 1.00 94.62 86 ALA A CA 1
ATOM 725 C C . ALA A 1 86 ? -3.446 6.709 14.085 1.00 94.62 86 ALA A C 1
ATOM 727 O O . ALA A 1 86 ? -2.359 7.290 13.981 1.00 94.62 86 ALA A O 1
ATOM 728 N N . SER A 1 87 ? -3.849 6.133 15.215 1.00 93.44 87 SER A N 1
ATOM 729 C CA . SER A 1 87 ? -3.069 6.014 16.447 1.00 93.44 87 SER A CA 1
ATOM 730 C C . SER A 1 87 ? -3.190 4.598 17.023 1.00 93.44 87 SER A C 1
ATOM 732 O O . SER A 1 87 ? -4.012 3.796 16.563 1.00 93.44 87 SER A O 1
ATOM 734 N N . GLY A 1 88 ? -2.328 4.278 17.994 1.00 90.44 88 GLY A N 1
ATOM 735 C CA . GLY A 1 88 ? -2.328 2.993 18.692 1.00 90.44 88 GLY A CA 1
ATOM 736 C C . GLY A 1 88 ? -2.289 1.797 17.742 1.00 90.44 88 GLY A C 1
ATOM 737 O O . GLY A 1 88 ? -1.568 1.786 16.743 1.00 90.44 88 GLY A O 1
ATOM 738 N N . GLU A 1 89 ? -3.115 0.796 18.032 1.00 86.00 89 GLU A N 1
ATOM 739 C CA . GLU A 1 89 ? -3.077 -0.488 17.335 1.00 86.00 89 GLU A CA 1
ATOM 740 C C . GLU A 1 89 ? -3.414 -0.404 15.849 1.00 86.00 89 GLU A C 1
ATOM 742 O O . GLU A 1 89 ? -2.798 -1.084 15.028 1.00 86.00 89 GLU A O 1
ATOM 747 N N . LYS A 1 90 ? -4.363 0.467 15.495 1.00 86.69 90 LYS A N 1
ATOM 748 C CA . LYS A 1 90 ? -4.755 0.694 14.104 1.00 86.69 90 LYS A CA 1
ATOM 749 C C . LYS A 1 90 ? -3.584 1.245 13.291 1.00 86.69 90 LYS A C 1
ATOM 751 O O . LYS A 1 90 ? -3.415 0.868 12.133 1.00 86.69 90 LYS A O 1
ATOM 756 N N . LYS A 1 91 ? -2.765 2.120 13.887 1.00 93.06 91 LYS A N 1
ATOM 757 C CA . LYS A 1 91 ? -1.589 2.693 13.220 1.00 93.06 91 LYS A CA 1
ATOM 758 C C . LYS A 1 91 ? -0.542 1.622 12.929 1.00 93.06 91 LYS A C 1
ATOM 760 O O . LYS A 1 91 ? -0.023 1.573 11.819 1.00 93.06 91 LYS A O 1
ATOM 765 N N . GLU A 1 92 ? -0.267 0.750 13.893 1.00 88.88 92 GLU A N 1
ATOM 766 C CA . GLU A 1 92 ? 0.695 -0.349 13.734 1.00 88.88 92 GLU A CA 1
ATOM 767 C C . GLU A 1 92 ? 0.239 -1.354 12.668 1.00 88.88 92 GLU A C 1
ATOM 769 O O . GLU A 1 92 ? 1.031 -1.748 11.813 1.00 88.88 92 GLU A O 1
ATOM 774 N N . LEU A 1 93 ? -1.054 -1.699 12.662 1.00 86.06 93 LEU A N 1
ATOM 775 C CA . LEU A 1 93 ? -1.665 -2.542 11.635 1.00 86.06 93 LEU A CA 1
ATOM 776 C C . LEU A 1 93 ? -1.482 -1.954 10.229 1.00 86.06 93 LEU A C 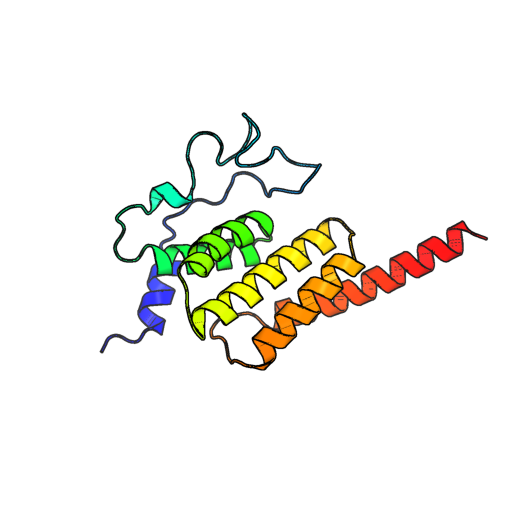1
ATOM 778 O O . LEU A 1 93 ? -0.958 -2.615 9.332 1.00 86.06 93 LEU A O 1
ATOM 782 N N . LEU A 1 94 ? -1.892 -0.700 10.032 1.00 92.00 94 LEU A N 1
ATOM 783 C CA . LEU A 1 94 ? -1.769 -0.037 8.734 1.00 92.00 94 LEU A CA 1
ATOM 784 C C . LEU A 1 94 ? -0.305 0.059 8.299 1.00 92.00 94 LEU A C 1
ATOM 786 O O . LEU A 1 94 ? 0.002 -0.187 7.137 1.00 92.00 94 LEU A O 1
ATOM 790 N N . GLN A 1 95 ? 0.613 0.331 9.230 1.00 94.75 95 GLN A N 1
ATOM 791 C CA . GLN A 1 95 ? 2.042 0.369 8.935 1.00 94.75 95 GLN A CA 1
ATOM 792 C C . GLN A 1 95 ? 2.565 -0.984 8.438 1.00 94.75 95 GLN A C 1
ATOM 794 O O . GLN A 1 95 ? 3.355 -1.027 7.495 1.00 94.75 95 GLN A O 1
ATOM 799 N N . ALA A 1 96 ? 2.123 -2.088 9.042 1.00 89.44 96 ALA A N 1
ATOM 800 C CA . ALA A 1 96 ? 2.503 -3.425 8.605 1.00 89.44 96 ALA A CA 1
ATOM 801 C C . ALA A 1 96 ? 2.008 -3.726 7.179 1.00 89.44 96 ALA A C 1
ATOM 803 O O . ALA A 1 96 ? 2.769 -4.229 6.348 1.00 89.44 96 ALA A O 1
ATOM 804 N N . LEU A 1 97 ? 0.763 -3.357 6.867 1.00 90.00 97 LEU A N 1
ATOM 805 C CA . LEU A 1 97 ? 0.183 -3.511 5.530 1.00 90.00 97 LEU A CA 1
ATOM 806 C C . LEU A 1 97 ? 0.912 -2.662 4.477 1.00 90.00 97 LEU A C 1
ATOM 808 O O . LEU A 1 97 ? 1.269 -3.171 3.417 1.00 90.00 97 LEU A O 1
ATOM 812 N N . ILE A 1 98 ? 1.206 -1.396 4.790 1.00 95.38 98 ILE A N 1
ATOM 813 C CA . ILE A 1 98 ? 1.954 -0.482 3.910 1.00 95.38 98 ILE A CA 1
ATOM 814 C C . ILE A 1 98 ? 3.347 -1.043 3.602 1.00 95.38 98 ILE A C 1
ATOM 816 O O . ILE A 1 98 ? 3.767 -1.077 2.444 1.00 95.38 98 ILE A O 1
ATOM 820 N N . LYS A 1 99 ? 4.060 -1.539 4.622 1.00 93.94 99 LYS A N 1
ATOM 821 C CA . LYS A 1 99 ? 5.377 -2.171 4.439 1.00 93.94 99 LYS A CA 1
ATOM 822 C C . LYS A 1 99 ? 5.299 -3.440 3.597 1.00 93.94 99 LYS A C 1
ATOM 824 O O . LYS A 1 99 ? 6.190 -3.675 2.783 1.00 93.94 99 LYS A O 1
ATOM 829 N N . SER A 1 100 ? 4.230 -4.218 3.747 1.00 88.88 100 SER A N 1
ATOM 830 C CA . SER A 1 100 ? 3.993 -5.416 2.937 1.00 88.88 100 SER A CA 1
ATOM 831 C C . SER A 1 100 ? 3.780 -5.059 1.462 1.00 88.88 100 SER A C 1
ATOM 833 O O . SER A 1 100 ? 4.443 -5.621 0.594 1.00 88.88 100 SER A O 1
ATOM 835 N N . ALA A 1 101 ? 2.942 -4.057 1.172 1.00 92.81 101 ALA A N 1
ATOM 836 C CA . ALA A 1 101 ? 2.730 -3.551 -0.185 1.00 92.81 101 ALA A CA 1
ATOM 837 C C . ALA A 1 101 ? 4.034 -3.012 -0.806 1.00 92.81 101 ALA A C 1
ATOM 839 O O . ALA A 1 101 ? 4.388 -3.352 -1.935 1.00 92.81 101 ALA A O 1
ATOM 840 N N . ALA A 1 102 ? 4.809 -2.232 -0.044 1.00 95.75 102 ALA A N 1
ATOM 841 C CA . ALA A 1 102 ? 6.103 -1.727 -0.493 1.00 95.75 102 ALA A CA 1
ATOM 842 C C . ALA A 1 102 ? 7.109 -2.858 -0.778 1.00 95.75 102 ALA A C 1
ATOM 844 O O . ALA A 1 102 ? 7.821 -2.803 -1.780 1.00 95.75 102 ALA A O 1
ATOM 845 N N . SER A 1 103 ? 7.156 -3.889 0.072 1.00 90.56 103 SER A N 1
ATOM 846 C CA . SER A 1 103 ? 8.006 -5.069 -0.120 1.00 90.56 103 SER A CA 1
ATOM 847 C C . SER A 1 103 ? 7.664 -5.806 -1.419 1.00 90.56 103 SER A C 1
ATOM 849 O O . SER A 1 103 ? 8.542 -6.033 -2.251 1.00 90.56 103 SER A O 1
ATOM 851 N N . LEU A 1 104 ? 6.377 -6.082 -1.643 1.00 88.62 104 LEU A N 1
ATOM 852 C CA . LEU A 1 104 ? 5.867 -6.732 -2.852 1.00 88.62 104 LEU A CA 1
ATOM 853 C C . LEU A 1 104 ? 6.198 -5.945 -4.128 1.00 88.62 104 LEU A C 1
ATOM 855 O O . LEU A 1 104 ? 6.636 -6.526 -5.123 1.00 88.62 104 LEU A O 1
ATOM 859 N N . LEU A 1 105 ? 6.072 -4.615 -4.091 1.00 93.31 105 LEU A N 1
ATOM 860 C CA . LEU A 1 105 ? 6.483 -3.755 -5.202 1.00 93.31 105 LEU A CA 1
ATOM 861 C C . LEU A 1 105 ? 7.991 -3.853 -5.471 1.00 93.31 105 LEU A C 1
ATOM 863 O O . LEU A 1 105 ? 8.402 -3.981 -6.623 1.00 93.31 105 LEU A O 1
ATOM 867 N N . LYS A 1 106 ? 8.831 -3.834 -4.426 1.00 92.12 106 LYS A N 1
ATOM 868 C CA . LYS A 1 106 ? 10.287 -3.996 -4.576 1.00 92.12 106 LYS A CA 1
ATOM 869 C C . LYS A 1 106 ? 10.652 -5.360 -5.152 1.00 92.12 106 LYS A C 1
ATOM 871 O O . LYS A 1 106 ? 11.501 -5.421 -6.037 1.00 92.12 106 LYS A O 1
ATOM 876 N N . LEU A 1 107 ? 9.984 -6.428 -4.718 1.00 86.56 107 LEU A N 1
ATOM 877 C CA . LEU A 1 107 ? 10.168 -7.764 -5.281 1.00 86.56 107 LEU A CA 1
ATOM 878 C C . LEU A 1 107 ? 9.801 -7.800 -6.767 1.00 86.56 107 LEU A C 1
ATOM 880 O O . LEU A 1 107 ? 10.541 -8.366 -7.570 1.00 86.56 107 LEU A O 1
ATOM 884 N N . HIS A 1 108 ? 8.683 -7.175 -7.142 1.00 86.38 108 HIS A N 1
ATOM 885 C CA . HIS A 1 108 ? 8.265 -7.064 -8.539 1.00 86.38 108 HIS A CA 1
ATOM 886 C C . HIS A 1 108 ? 9.311 -6.332 -9.396 1.00 86.38 108 HIS A C 1
ATOM 888 O O . HIS A 1 108 ? 9.548 -6.706 -10.540 1.00 86.38 108 HIS A O 1
ATOM 894 N N . MET A 1 109 ? 9.997 -5.346 -8.816 1.00 90.00 109 MET A N 1
ATOM 895 C CA . MET A 1 109 ? 11.110 -4.620 -9.437 1.00 90.00 109 MET A CA 1
ATOM 896 C C . MET A 1 109 ? 12.459 -5.363 -9.365 1.00 90.00 109 MET A C 1
ATOM 898 O O . MET A 1 109 ? 13.481 -4.791 -9.726 1.00 90.00 109 MET A O 1
ATOM 902 N N . ASN A 1 110 ? 12.494 -6.613 -8.886 1.00 86.94 110 ASN A N 1
ATOM 903 C CA . ASN A 1 110 ? 13.712 -7.403 -8.656 1.00 86.94 110 ASN A CA 1
ATOM 904 C C . ASN A 1 110 ? 14.702 -6.777 -7.646 1.00 86.94 110 ASN A C 1
ATOM 906 O O . ASN A 1 110 ? 15.889 -7.088 -7.642 1.00 86.94 110 ASN A O 1
ATOM 910 N N . HIS A 1 111 ? 14.225 -5.903 -6.755 1.00 88.50 111 HIS A N 1
ATOM 911 C CA . HIS A 1 111 ? 15.017 -5.305 -5.677 1.00 88.50 111 HIS A CA 1
ATOM 912 C C . HIS A 1 111 ? 14.903 -6.163 -4.407 1.00 88.50 111 HIS A C 1
ATOM 914 O O . HIS A 1 111 ? 14.251 -5.776 -3.434 1.00 88.50 111 HIS A O 1
ATOM 920 N N . ILE A 1 112 ? 15.509 -7.352 -4.445 1.00 85.25 112 ILE A N 1
ATOM 921 C CA . ILE A 1 112 ? 15.279 -8.432 -3.472 1.00 85.25 112 ILE A CA 1
ATOM 922 C C . ILE A 1 112 ? 15.628 -8.027 -2.033 1.00 85.25 112 ILE A C 1
ATOM 924 O O . ILE A 1 112 ? 14.784 -8.164 -1.152 1.00 85.25 112 ILE A O 1
ATOM 928 N N . ASP A 1 113 ? 16.810 -7.457 -1.784 1.00 86.31 113 ASP A N 1
ATOM 929 C CA . ASP A 1 113 ? 17.220 -7.103 -0.413 1.00 86.31 113 ASP A CA 1
ATOM 930 C C . ASP A 1 113 ? 16.342 -5.995 0.189 1.00 86.31 113 ASP A C 1
ATOM 932 O O . ASP A 1 113 ? 15.996 -6.013 1.371 1.00 86.31 113 ASP A O 1
ATOM 936 N N . ALA A 1 114 ? 15.912 -5.034 -0.635 1.00 89.81 114 ALA A N 1
ATOM 937 C CA . ALA A 1 114 ? 14.976 -4.001 -0.199 1.00 89.81 114 ALA A CA 1
ATOM 938 C C . ALA A 1 114 ? 13.597 -4.593 0.136 1.00 89.81 114 ALA A C 1
ATOM 940 O O . ALA A 1 114 ? 12.969 -4.173 1.111 1.00 89.81 114 ALA A O 1
ATOM 941 N N . ALA A 1 115 ? 13.136 -5.568 -0.653 1.00 87.75 115 ALA A N 1
ATOM 942 C CA . ALA A 1 115 ? 11.897 -6.288 -0.386 1.00 87.75 115 ALA A CA 1
ATOM 943 C C . ALA A 1 115 ? 11.977 -7.058 0.941 1.00 87.75 115 ALA A C 1
ATOM 945 O O . ALA A 1 115 ? 11.082 -6.920 1.777 1.00 87.75 115 ALA A O 1
ATOM 946 N N . GLU A 1 116 ? 13.064 -7.797 1.167 1.00 85.25 116 GLU A N 1
ATOM 947 C CA . GLU A 1 116 ? 13.297 -8.598 2.375 1.00 85.25 116 GLU A CA 1
ATOM 948 C C . GLU A 1 116 ? 13.342 -7.729 3.644 1.00 85.25 116 GLU A C 1
ATOM 950 O O . GLU A 1 116 ? 12.672 -8.024 4.636 1.00 85.25 116 GLU A O 1
ATOM 955 N N . ASN A 1 117 ? 14.040 -6.592 3.603 1.00 89.69 117 ASN A N 1
ATOM 956 C CA . ASN A 1 117 ? 14.113 -5.664 4.735 1.00 89.69 117 ASN A CA 1
ATOM 957 C C . ASN A 1 117 ? 12.741 -5.084 5.121 1.00 89.69 117 ASN A C 1
ATOM 959 O O . ASN A 1 117 ? 12.369 -5.058 6.300 1.00 89.69 117 ASN A O 1
ATOM 963 N N . LEU A 1 118 ? 11.967 -4.627 4.130 1.00 90.88 118 LEU A N 1
ATOM 964 C CA . LEU A 1 118 ? 10.613 -4.110 4.353 1.00 90.88 118 LEU A CA 1
ATOM 965 C C . LEU A 1 118 ? 9.691 -5.193 4.910 1.00 90.88 118 LEU A C 1
ATOM 967 O O . LEU A 1 118 ? 8.917 -4.930 5.834 1.00 90.88 118 LEU A O 1
ATOM 971 N N . TRP A 1 119 ? 9.823 -6.408 4.386 1.00 85.94 119 TRP A N 1
ATOM 972 C CA . TRP A 1 119 ? 9.055 -7.552 4.829 1.00 85.94 119 TRP A CA 1
ATOM 973 C C . TRP A 1 119 ? 9.324 -7.919 6.288 1.00 85.94 119 TRP A C 1
ATOM 975 O O . TRP A 1 119 ? 8.392 -8.027 7.083 1.00 85.94 119 TRP A O 1
ATOM 985 N N . ASN A 1 120 ? 10.594 -8.076 6.663 1.00 85.00 120 ASN A N 1
ATOM 986 C CA . ASN A 1 120 ? 10.972 -8.447 8.024 1.00 85.00 120 ASN A CA 1
ATOM 987 C C . ASN A 1 120 ? 10.421 -7.441 9.038 1.00 85.00 120 ASN A C 1
ATOM 989 O O . ASN A 1 120 ? 9.903 -7.818 10.091 1.00 85.00 120 ASN A O 1
ATOM 993 N N . SER A 1 121 ? 10.444 -6.157 8.682 1.00 88.00 121 SER A N 1
ATOM 994 C CA . SER A 1 121 ? 9.837 -5.118 9.502 1.00 88.00 121 SER A CA 1
ATOM 995 C C . SER A 1 121 ? 8.305 -5.206 9.552 1.00 88.00 121 SER A C 1
ATOM 997 O O . SER A 1 121 ? 7.732 -4.996 10.621 1.00 88.00 121 SER A O 1
ATOM 999 N N . ALA A 1 122 ? 7.632 -5.551 8.447 1.00 86.12 122 ALA A N 1
ATOM 1000 C CA . ALA A 1 122 ? 6.192 -5.810 8.449 1.00 86.12 122 ALA A CA 1
ATOM 1001 C C . ALA A 1 122 ? 5.841 -6.974 9.389 1.00 86.12 122 ALA A C 1
ATOM 1003 O O . ALA A 1 122 ? 5.005 -6.817 10.274 1.00 86.12 122 ALA A O 1
ATOM 1004 N N . VAL A 1 123 ? 6.538 -8.110 9.284 1.00 80.31 123 VAL A N 1
ATOM 1005 C CA . VAL A 1 123 ? 6.297 -9.292 10.128 1.00 80.31 123 VAL A CA 1
ATOM 1006 C C . VAL A 1 123 ? 6.507 -9.002 11.607 1.00 80.31 123 VAL A C 1
ATOM 1008 O O . VAL A 1 123 ? 5.734 -9.487 12.426 1.00 80.31 123 VAL A O 1
ATOM 1011 N N . GLN A 1 124 ? 7.507 -8.205 11.983 1.00 82.81 124 GLN A N 1
ATOM 1012 C CA . GLN A 1 124 ? 7.700 -7.823 13.387 1.00 82.81 124 GLN A CA 1
ATOM 1013 C C . GLN A 1 124 ? 6.510 -7.037 13.956 1.00 82.81 124 GLN A C 1
ATOM 1015 O O . GLN A 1 124 ? 6.177 -7.204 15.129 1.00 82.81 124 GLN A O 1
ATOM 1020 N N . LEU A 1 125 ? 5.857 -6.211 13.135 1.00 79.94 125 LEU A N 1
ATOM 1021 C CA . LEU A 1 125 ? 4.633 -5.503 13.513 1.00 79.94 125 LEU A CA 1
ATOM 1022 C C . LEU A 1 125 ? 3.435 -6.466 13.577 1.00 79.94 125 LEU A C 1
ATOM 1024 O O . LEU A 1 125 ? 2.658 -6.404 14.527 1.00 79.94 125 LEU A O 1
ATOM 1028 N N . LEU A 1 126 ? 3.325 -7.397 12.620 1.00 70.50 126 LEU A N 1
ATOM 1029 C CA . LEU A 1 126 ? 2.249 -8.398 12.558 1.00 70.50 126 LEU A CA 1
ATOM 1030 C C . LEU A 1 126 ? 2.330 -9.428 13.692 1.00 70.50 126 LEU A C 1
ATOM 1032 O O . LEU A 1 126 ? 1.313 -9.779 14.268 1.00 70.50 126 LEU A O 1
ATOM 1036 N N . ARG A 1 127 ? 3.525 -9.896 14.072 1.00 66.69 127 ARG A N 1
ATOM 1037 C CA . ARG A 1 127 ? 3.720 -10.883 15.156 1.00 66.69 127 ARG A CA 1
ATOM 1038 C C . ARG A 1 127 ? 3.213 -10.401 16.512 1.00 66.69 127 ARG A C 1
ATOM 1040 O O . ARG A 1 127 ? 3.005 -11.216 17.402 1.00 66.69 127 ARG A O 1
ATOM 1047 N N . LYS A 1 128 ? 3.010 -9.094 16.673 1.00 59.38 128 LYS A N 1
ATOM 1048 C CA . LYS A 1 128 ? 2.445 -8.518 17.889 1.00 59.38 128 LYS A CA 1
ATOM 1049 C C . LYS A 1 128 ? 0.912 -8.574 17.922 1.00 59.38 128 LYS A C 1
ATOM 1051 O O . LYS A 1 128 ? 0.366 -8.256 18.973 1.00 59.38 128 LYS A O 1
ATOM 1056 N N . LYS A 1 129 ? 0.213 -8.922 16.821 1.00 56.28 129 LYS A N 1
ATOM 1057 C CA . LYS A 1 129 ? -1.254 -8.762 16.688 1.00 56.28 129 LYS A CA 1
ATOM 1058 C C . LYS A 1 129 ? -1.933 -9.797 15.788 1.00 56.28 129 LYS A C 1
ATOM 1060 O O . LYS A 1 129 ? -1.427 -10.172 14.738 1.00 56.28 129 LYS A O 1
ATOM 1065 N N . THR A 1 130 ? -3.151 -10.187 16.146 1.00 50.38 130 THR A N 1
ATOM 1066 C CA . THR A 1 130 ? -4.046 -10.961 15.272 1.00 50.38 130 THR A CA 1
ATOM 1067 C C . THR A 1 130 ? -4.846 -10.000 14.395 1.00 50.38 130 THR A C 1
ATOM 1069 O O . THR A 1 130 ? -5.436 -9.051 14.909 1.00 50.38 130 THR A O 1
ATOM 1072 N N . ILE A 1 131 ? -4.879 -10.217 13.078 1.00 53.06 131 ILE A N 1
ATOM 1073 C CA . ILE A 1 131 ? -5.606 -9.345 12.144 1.00 53.06 131 ILE A CA 1
ATOM 1074 C C . ILE A 1 131 ? -6.685 -10.166 11.438 1.00 53.06 131 ILE A C 1
ATOM 1076 O O . ILE A 1 131 ? -6.344 -11.139 10.763 1.00 53.06 131 ILE A O 1
ATOM 1080 N N . PRO A 1 132 ? -7.970 -9.794 11.549 1.00 45.25 132 PRO A N 1
ATOM 1081 C CA . PRO A 1 132 ? -9.029 -10.420 10.766 1.00 45.25 132 PRO A CA 1
ATOM 1082 C C . PRO A 1 132 ? -8.849 -10.117 9.270 1.00 45.25 132 PRO A C 1
ATOM 1084 O O . PRO A 1 132 ? -8.587 -8.974 8.900 1.00 45.25 132 PRO A O 1
ATOM 1087 N N . ASN A 1 133 ? -9.067 -11.117 8.411 1.00 45.66 133 ASN A N 1
ATOM 1088 C CA . ASN A 1 133 ? -9.156 -10.983 6.946 1.00 45.66 133 ASN A CA 1
ATOM 1089 C C . ASN A 1 133 ? -7.874 -10.589 6.189 1.00 45.66 133 ASN A C 1
ATOM 1091 O O . ASN A 1 133 ? -7.955 -10.055 5.083 1.00 45.66 133 ASN A O 1
ATOM 1095 N N . ILE A 1 134 ? -6.694 -10.894 6.727 1.00 52.16 134 ILE A N 1
ATOM 1096 C CA . ILE A 1 134 ? -5.482 -10.984 5.906 1.00 52.16 134 ILE A CA 1
ATOM 1097 C C . ILE A 1 134 ? -5.256 -12.457 5.578 1.00 52.16 134 ILE A C 1
ATOM 1099 O O . ILE A 1 134 ? -5.146 -13.276 6.489 1.00 52.16 134 ILE A O 1
ATOM 1103 N N . ASP A 1 135 ? -5.165 -12.789 4.289 1.00 55.81 135 ASP A N 1
ATOM 1104 C CA . ASP A 1 135 ? -4.714 -14.104 3.836 1.00 55.81 135 ASP A CA 1
ATOM 1105 C C . ASP A 1 135 ? -3.215 -14.262 4.144 1.00 55.81 135 ASP A C 1
ATOM 1107 O O . ASP A 1 135 ? -2.336 -14.047 3.308 1.00 55.81 135 ASP A O 1
ATOM 1111 N N . LEU A 1 136 ? -2.914 -14.585 5.403 1.00 50.91 136 LEU A N 1
ATOM 1112 C CA . LEU A 1 136 ? -1.555 -14.817 5.883 1.00 50.91 136 LEU A CA 1
ATOM 1113 C C . LEU A 1 136 ? -0.866 -15.962 5.119 1.00 50.91 136 LEU A C 1
ATOM 1115 O O . LEU A 1 136 ? 0.360 -16.020 5.123 1.00 50.91 136 LEU A O 1
ATOM 1119 N N . GLU A 1 137 ? -1.625 -16.852 4.474 1.00 51.94 137 GLU A N 1
ATOM 1120 C CA . GLU A 1 137 ? -1.129 -17.919 3.599 1.00 51.94 137 GLU A CA 1
ATOM 1121 C C . GLU A 1 137 ? -0.558 -17.334 2.301 1.00 51.94 137 GLU A C 1
ATOM 1123 O O . GLU A 1 137 ? 0.618 -17.541 2.003 1.00 51.94 137 GLU A O 1
ATOM 1128 N N . HIS A 1 138 ? -1.311 -16.486 1.594 1.00 54.59 138 HIS A N 1
ATOM 1129 C CA . HIS A 1 138 ? -0.807 -15.748 0.425 1.00 54.59 138 HIS A CA 1
ATOM 1130 C C . HIS A 1 138 ? 0.466 -14.944 0.752 1.00 54.59 138 HIS A C 1
ATOM 1132 O O . HIS A 1 138 ? 1.441 -14.911 -0.009 1.00 54.59 138 HIS A O 1
ATOM 1138 N N . PHE A 1 139 ? 0.493 -14.354 1.946 1.00 56.03 139 PHE A N 1
ATOM 1139 C CA . PHE A 1 139 ? 1.636 -13.612 2.464 1.00 56.03 139 PHE A CA 1
ATOM 1140 C C . PHE A 1 139 ? 2.857 -14.486 2.780 1.00 56.03 139 PHE A C 1
ATOM 1142 O O . PHE A 1 139 ? 3.983 -14.101 2.466 1.00 56.03 139 PHE A O 1
ATOM 1149 N N . LYS A 1 140 ? 2.666 -15.675 3.359 1.00 55.91 140 LYS A N 1
ATOM 1150 C CA . LYS A 1 140 ? 3.752 -16.643 3.589 1.00 55.91 140 LYS A CA 1
ATOM 1151 C C . LYS A 1 140 ? 4.301 -17.196 2.275 1.00 55.91 140 LYS A C 1
ATOM 1153 O O . LYS A 1 140 ? 5.516 -17.252 2.108 1.00 55.91 140 LYS A O 1
ATOM 1158 N N . ASN A 1 141 ? 3.426 -17.518 1.325 1.00 59.81 141 ASN A N 1
ATOM 1159 C CA . ASN A 1 141 ? 3.809 -18.052 0.017 1.00 59.81 141 ASN A CA 1
ATOM 1160 C C . ASN A 1 141 ? 4.631 -17.041 -0.800 1.00 59.81 141 ASN A C 1
ATOM 1162 O O . ASN A 1 141 ? 5.590 -17.414 -1.475 1.00 59.81 141 ASN A O 1
ATOM 1166 N N . THR A 1 142 ? 4.341 -15.745 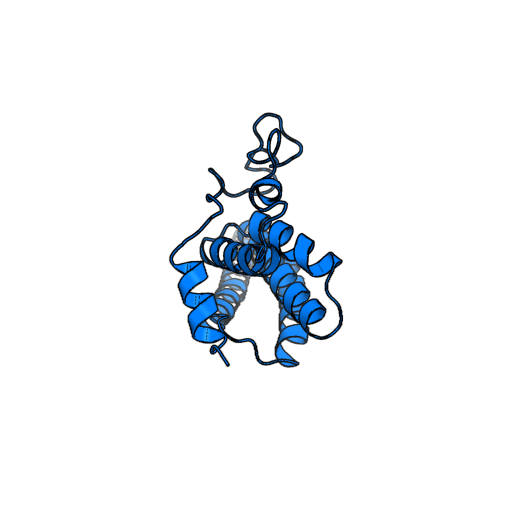-0.652 1.00 60.34 142 THR A N 1
ATOM 1167 C CA . THR A 1 142 ? 5.164 -14.662 -1.214 1.00 60.34 142 THR A CA 1
ATOM 1168 C C . THR A 1 142 ? 6.610 -14.715 -0.711 1.00 60.34 142 THR A C 1
ATOM 1170 O O . THR A 1 142 ? 7.539 -14.457 -1.474 1.00 60.34 142 THR A O 1
ATOM 1173 N N . ILE A 1 143 ? 6.832 -15.058 0.559 1.00 57.81 143 ILE A N 1
ATOM 1174 C CA . ILE A 1 143 ? 8.177 -15.083 1.145 1.00 57.81 143 ILE A CA 1
ATOM 1175 C C . ILE A 1 143 ? 8.990 -16.272 0.708 1.00 57.81 143 ILE A C 1
ATOM 1177 O O . ILE A 1 143 ? 10.164 -16.114 0.373 1.00 57.81 143 ILE A O 1
ATOM 1181 N N . THR A 1 144 ? 8.355 -17.435 0.642 1.00 60.66 144 THR A N 1
ATOM 1182 C CA . THR A 1 144 ? 8.956 -18.608 0.015 1.00 60.66 144 THR A CA 1
ATOM 1183 C C . THR A 1 144 ? 9.437 -18.250 -1.394 1.00 60.66 144 THR A C 1
ATOM 1185 O O . THR A 1 144 ? 10.601 -18.471 -1.724 1.00 60.66 144 THR A O 1
ATOM 1188 N N . HIS A 1 145 ? 8.610 -17.535 -2.164 1.00 62.06 145 HIS A N 1
ATOM 1189 C CA . HIS A 1 145 ? 8.970 -17.076 -3.503 1.00 62.06 145 HIS A CA 1
ATOM 1190 C C . HIS A 1 145 ? 10.113 -16.036 -3.535 1.00 62.06 145 HIS A C 1
ATOM 1192 O O . HIS A 1 145 ? 10.934 -16.047 -4.455 1.00 62.06 145 HIS A O 1
ATOM 1198 N N . ILE A 1 146 ? 10.212 -15.142 -2.538 1.00 63.38 146 ILE A N 1
ATOM 1199 C CA . ILE A 1 146 ? 11.345 -14.202 -2.393 1.00 63.38 146 ILE A CA 1
ATOM 1200 C C . ILE A 1 146 ? 12.661 -14.973 -2.233 1.00 63.38 146 ILE A C 1
ATOM 1202 O O . ILE A 1 146 ? 13.641 -14.664 -2.917 1.00 63.38 146 ILE A O 1
ATOM 1206 N N . HIS A 1 147 ? 12.683 -15.983 -1.360 1.00 63.00 147 HIS A N 1
ATOM 1207 C CA . HIS A 1 147 ? 13.879 -16.788 -1.109 1.00 63.00 147 HIS A CA 1
ATOM 1208 C C . HIS A 1 147 ? 14.271 -17.643 -2.324 1.00 63.00 147 HIS A C 1
ATOM 1210 O O . HIS A 1 147 ? 15.452 -17.697 -2.671 1.00 63.00 147 HIS A O 1
ATOM 1216 N N . GLU A 1 148 ? 13.299 -18.230 -3.027 1.00 66.56 148 GLU A N 1
ATOM 1217 C CA . GLU A 1 148 ? 13.530 -18.974 -4.275 1.00 66.56 148 GLU A CA 1
ATOM 1218 C C . GLU A 1 148 ? 14.133 -18.087 -5.373 1.00 66.56 148 GLU A C 1
ATOM 1220 O O . GLU A 1 148 ? 15.145 -18.443 -5.978 1.00 66.56 148 GLU A O 1
ATOM 1225 N N . LYS A 1 149 ? 13.576 -16.887 -5.600 1.00 64.19 149 LYS A N 1
ATOM 1226 C CA . LYS A 1 149 ? 14.136 -15.931 -6.570 1.00 64.19 149 LYS A CA 1
ATOM 1227 C C . LYS A 1 149 ? 15.556 -15.496 -6.215 1.00 64.19 149 LYS A C 1
ATOM 1229 O O . LYS A 1 149 ? 16.383 -15.349 -7.115 1.00 64.19 149 LYS A O 1
ATOM 1234 N N . LYS A 1 150 ? 15.855 -15.300 -4.925 1.00 65.56 150 LYS A N 1
ATOM 1235 C CA . LYS A 1 150 ? 17.211 -14.970 -4.458 1.00 65.56 150 LYS A CA 1
ATOM 1236 C C . LYS A 1 150 ? 18.197 -16.092 -4.801 1.00 65.56 150 LYS A C 1
ATOM 1238 O O . LYS A 1 150 ? 19.275 -15.804 -5.317 1.00 65.56 150 LYS A O 1
ATOM 1243 N N . ALA A 1 151 ? 17.803 -17.350 -4.592 1.00 62.34 151 ALA A N 1
ATOM 1244 C CA . ALA A 1 151 ? 18.613 -18.520 -4.933 1.00 62.34 151 ALA A CA 1
ATOM 1245 C C . ALA A 1 151 ? 18.863 -18.643 -6.449 1.00 62.34 151 ALA A C 1
ATOM 1247 O O . ALA A 1 151 ? 20.002 -18.856 -6.862 1.00 62.34 151 ALA A O 1
ATOM 1248 N N . ILE A 1 152 ? 17.835 -18.425 -7.278 1.00 65.69 152 ILE A N 1
ATOM 1249 C CA . ILE A 1 152 ? 17.956 -18.449 -8.748 1.00 65.69 152 ILE A CA 1
ATOM 1250 C C . ILE A 1 152 ? 18.884 -17.332 -9.248 1.00 65.69 152 ILE A C 1
ATOM 1252 O O . ILE A 1 152 ? 19.762 -17.581 -10.074 1.00 65.69 152 ILE A O 1
ATOM 1256 N N . ASN A 1 153 ? 18.730 -16.105 -8.740 1.00 62.16 153 ASN A N 1
ATOM 1257 C CA . ASN A 1 153 ? 19.576 -14.977 -9.138 1.00 62.16 153 ASN A CA 1
ATOM 1258 C C . ASN A 1 153 ? 21.046 -15.196 -8.739 1.00 62.16 153 ASN A C 1
ATOM 1260 O O . ASN A 1 153 ? 21.939 -14.899 -9.531 1.00 62.16 153 ASN A O 1
ATOM 1264 N N . ALA A 1 154 ? 21.301 -15.755 -7.551 1.00 61.34 154 ALA A N 1
ATOM 1265 C CA . ALA A 1 154 ? 22.652 -16.093 -7.103 1.00 61.34 154 ALA A CA 1
ATOM 1266 C C . ALA A 1 154 ? 23.304 -17.165 -7.995 1.00 61.34 154 ALA A C 1
ATOM 1268 O O . ALA A 1 154 ? 24.445 -17.000 -8.422 1.00 61.34 154 ALA A O 1
ATOM 1269 N N . GLN A 1 155 ? 22.561 -18.221 -8.350 1.00 58.31 155 GLN A N 1
ATOM 1270 C CA . GLN A 1 155 ? 23.032 -19.254 -9.278 1.00 58.31 155 GLN A CA 1
ATOM 1271 C C . GLN A 1 155 ? 23.296 -18.679 -10.677 1.00 58.31 155 GLN A C 1
ATOM 1273 O O . GLN A 1 155 ? 24.349 -18.925 -11.256 1.00 58.31 155 GLN A O 1
ATOM 1278 N N . SER A 1 156 ? 22.390 -17.853 -11.213 1.00 57.88 156 SER A N 1
ATOM 1279 C CA . SER A 1 156 ? 22.566 -17.241 -12.536 1.00 57.88 156 SER A CA 1
ATOM 1280 C C . SER A 1 156 ? 23.737 -16.254 -12.609 1.00 57.88 156 SER A C 1
ATOM 1282 O O . SER A 1 156 ? 24.292 -16.097 -13.695 1.00 57.88 156 SER A O 1
ATOM 1284 N N . SER A 1 157 ? 24.090 -15.574 -11.515 1.00 57.25 157 SER A N 1
ATOM 1285 C CA . SER A 1 157 ? 25.277 -14.710 -11.457 1.00 57.25 157 SER A CA 1
ATOM 1286 C C . SER A 1 157 ? 26.562 -15.539 -11.460 1.00 57.25 157 SER A C 1
ATOM 1288 O O . SER A 1 157 ? 27.472 -15.239 -12.222 1.00 57.25 157 SER A O 1
ATOM 1290 N N . PHE A 1 158 ? 26.598 -16.630 -10.688 1.00 54.91 158 PHE A N 1
ATOM 1291 C CA . PHE A 1 158 ? 27.738 -17.550 -10.622 1.00 54.91 158 PHE A CA 1
ATOM 1292 C C . PHE A 1 158 ? 28.077 -18.176 -11.987 1.00 54.91 158 PHE A C 1
ATOM 1294 O O . PHE A 1 158 ? 29.239 -18.226 -12.371 1.00 54.91 158 PHE A O 1
ATOM 1301 N N . PHE A 1 159 ? 27.071 -18.581 -12.771 1.00 42.53 159 PHE A N 1
ATOM 1302 C CA . PHE A 1 159 ? 27.285 -19.128 -14.123 1.00 42.53 159 PHE A CA 1
ATOM 1303 C C . PHE A 1 159 ? 27.685 -18.090 -15.184 1.00 42.53 159 PHE A C 1
ATOM 1305 O O . PHE A 1 159 ? 28.060 -18.481 -16.283 1.00 42.53 159 PHE A O 1
ATOM 1312 N N . LYS A 1 160 ? 27.580 -16.787 -14.901 1.00 45.16 160 LYS A N 1
ATOM 1313 C CA . LYS A 1 160 ? 28.033 -15.721 -15.815 1.00 45.16 160 LYS A CA 1
ATOM 1314 C C . LYS A 1 160 ? 29.491 -15.317 -15.586 1.00 45.16 160 LYS A C 1
ATOM 1316 O O . LYS A 1 160 ? 30.037 -14.592 -16.410 1.00 45.16 160 LYS A O 1
ATOM 1321 N N . GLU A 1 161 ? 30.082 -15.744 -14.474 1.00 46.75 161 GLU A N 1
ATOM 1322 C CA . GLU A 1 161 ? 31.467 -15.446 -14.086 1.00 46.75 161 GLU A CA 1
ATOM 1323 C C . GLU A 1 161 ? 32.432 -16.623 -14.345 1.00 46.75 161 GLU A C 1
ATOM 1325 O O . GLU A 1 161 ? 33.627 -16.495 -14.078 1.00 46.75 161 GLU A O 1
ATOM 1330 N N . LEU A 1 162 ? 31.926 -17.744 -14.879 1.00 45.06 162 LEU A N 1
ATOM 1331 C CA . LEU A 1 162 ? 32.689 -18.899 -15.378 1.00 45.06 162 LEU A CA 1
ATOM 1332 C C . LEU A 1 162 ? 32.791 -18.855 -16.907 1.00 45.06 162 LEU A C 1
ATOM 1334 O O . LEU A 1 162 ? 33.867 -19.228 -17.423 1.00 45.06 162 LEU A O 1
#

Radius of gyration: 17.62 Å; chains: 1; bounding box: 58×35×37 Å

Sequence (162 aa):
MLDSHTSIDKLRKNPVLPFPPYRYIPGQSPHPFRSPKGHNHTKKTLEILEGHPQRDQRLFLYGMELLNAHFFWEAHETLEFLWLKASGEKKELLQALIKSAASLLKLHMNHIDAAENLWNSAVQLLRKKTIPNIDLEHFKNTITHIHEKKAINAQSSFFKEL